Protein AF-A0A090QIU8-F1 (afdb_monomer_lite)

InterPro domains:
  IPR027417 P-loop containing nucleoside triphosphate hydrolase [G3DSA:3.40.50.300] (1-73)
  IPR027417 P-loop containing nucleoside triphosphate hydrolase [SSF52540] (5-67)
  IPR045427 MoxR domain [PF20030] (1-70)
  IPR050513 RavA family ATPases [PTHR32204] (1-70)

Structure (mmCIF, N/CA/C/O backbone):
data_AF-A0A090QIU8-F1
#
_entry.id   AF-A0A090QIU8-F1
#
loop_
_atom_site.group_PDB
_atom_site.id
_atom_site.type_symbol
_atom_site.label_atom_id
_atom_site.label_alt_id
_atom_site.label_comp_id
_atom_site.label_asym_id
_atom_site.label_entity_id
_atom_site.label_seq_id
_atom_site.pdbx_PDB_ins_code
_atom_site.Cartn_x
_atom_site.Cartn_y
_atom_site.Cartn_z
_atom_site.occupancy
_atom_site.B_iso_or_equiv
_atom_site.auth_seq_id
_atom_site.auth_comp_id
_atom_site.auth_asym_id
_atom_site.auth_atom_id
_atom_site.pdbx_PDB_model_num
ATOM 1 N N . MET A 1 1 ? 3.090 -12.368 -5.806 1.00 62.47 1 MET A N 1
ATOM 2 C CA . MET A 1 1 ? 2.509 -11.015 -5.925 1.00 62.47 1 MET A CA 1
ATOM 3 C C . MET A 1 1 ? 2.921 -10.256 -7.181 1.00 62.47 1 MET A C 1
ATOM 5 O O . MET A 1 1 ? 2.004 -9.734 -7.796 1.00 62.47 1 MET A O 1
ATOM 9 N N . PRO A 1 2 ? 4.204 -10.151 -7.598 1.00 72.25 2 PRO A N 1
ATOM 10 C CA . PRO A 1 2 ? 4.570 -9.198 -8.660 1.00 72.25 2 PRO A CA 1
ATOM 11 C C . PRO A 1 2 ? 3.921 -9.486 -10.023 1.00 72.25 2 PRO A C 1
ATOM 13 O O . PRO A 1 2 ? 3.793 -8.584 -10.836 1.00 72.25 2 PRO A O 1
ATOM 16 N N . THR A 1 3 ? 3.441 -10.710 -10.247 1.00 83.62 3 THR A N 1
ATOM 17 C CA . THR A 1 3 ? 2.750 -11.144 -11.471 1.00 83.62 3 THR A CA 1
ATOM 18 C C . THR A 1 3 ? 1.235 -11.328 -11.296 1.00 83.62 3 THR A C 1
ATOM 20 O O . THR A 1 3 ? 0.575 -11.882 -12.170 1.00 83.62 3 THR A O 1
ATOM 23 N N . SER A 1 4 ? 0.666 -10.916 -10.160 1.00 90.94 4 SER A N 1
ATOM 24 C CA . SER A 1 4 ? -0.737 -11.171 -9.811 1.00 90.94 4 SER A CA 1
ATOM 25 C C . SER A 1 4 ? -1.646 -10.005 -10.212 1.00 90.94 4 SER A C 1
ATOM 27 O O . SER A 1 4 ? -1.370 -8.857 -9.875 1.00 90.94 4 SER A O 1
ATOM 29 N N . ASN A 1 5 ? -2.777 -10.307 -10.857 1.00 94.75 5 ASN A N 1
ATOM 30 C CA . ASN A 1 5 ? -3.772 -9.297 -11.241 1.00 94.75 5 ASN A CA 1
ATOM 31 C C . ASN A 1 5 ? -4.648 -8.857 -10.060 1.00 94.75 5 ASN A C 1
ATOM 33 O O . ASN A 1 5 ? -5.084 -7.712 -9.994 1.00 94.75 5 ASN A O 1
ATOM 37 N N . VAL A 1 6 ? -4.932 -9.764 -9.127 1.00 95.06 6 VAL A N 1
ATOM 38 C CA . VAL A 1 6 ? -5.710 -9.467 -7.922 1.00 95.06 6 VAL A CA 1
ATOM 39 C C . VAL A 1 6 ? -4.914 -9.911 -6.713 1.00 95.06 6 VAL A C 1
ATOM 41 O O . VAL A 1 6 ? -4.332 -10.996 -6.698 1.00 95.06 6 VAL A O 1
ATOM 44 N N . VAL A 1 7 ? -4.880 -9.042 -5.713 1.00 95.38 7 VAL A N 1
ATOM 45 C CA . VAL A 1 7 ? -4.134 -9.232 -4.478 1.00 95.38 7 VAL A CA 1
ATOM 46 C C . VAL A 1 7 ? -5.083 -9.114 -3.296 1.00 95.38 7 VAL A C 1
ATOM 48 O O . VAL A 1 7 ? -5.830 -8.142 -3.200 1.00 95.38 7 VAL A O 1
ATOM 51 N N . PHE A 1 8 ? -4.994 -10.072 -2.378 1.00 95.62 8 PHE A N 1
ATOM 52 C CA . PHE A 1 8 ? -5.604 -9.985 -1.059 1.00 95.62 8 PHE A CA 1
ATOM 53 C C . PHE A 1 8 ? -4.511 -9.868 0.008 1.00 95.62 8 PHE A C 1
ATOM 55 O O . PHE A 1 8 ? -3.535 -10.620 -0.024 1.00 95.62 8 PHE A O 1
ATOM 62 N N . LEU A 1 9 ? -4.673 -8.913 0.920 1.00 95.31 9 LEU A N 1
ATOM 63 C CA . LEU A 1 9 ? -3.793 -8.665 2.056 1.00 95.31 9 LEU A CA 1
ATOM 64 C C . LEU A 1 9 ? -4.601 -8.815 3.339 1.00 95.31 9 LEU A C 1
ATOM 66 O O . LEU A 1 9 ? -5.536 -8.050 3.558 1.00 95.31 9 LEU A O 1
ATOM 70 N N . ASP A 1 10 ? -4.228 -9.763 4.188 1.00 95.44 1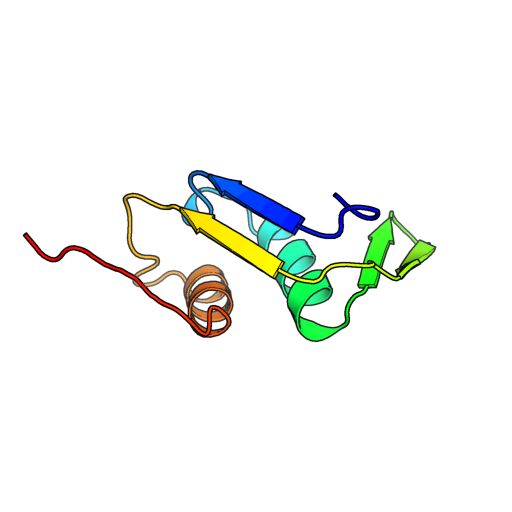0 ASP A N 1
ATOM 71 C CA . ASP A 1 10 ? -4.814 -9.889 5.520 1.00 95.44 10 ASP A CA 1
ATOM 72 C C . ASP A 1 10 ? -3.916 -9.221 6.565 1.00 95.44 10 ASP A C 1
ATOM 74 O O . ASP A 1 10 ? -2.694 -9.188 6.411 1.00 95.44 10 ASP A O 1
ATOM 78 N N . GLU A 1 11 ? -4.534 -8.662 7.601 1.00 94.69 11 GLU A N 1
ATOM 79 C CA . GLU A 1 11 ? -3.880 -7.913 8.680 1.00 94.69 11 GLU A CA 1
ATOM 80 C C . GLU A 1 11 ? -2.853 -6.870 8.196 1.00 94.69 11 GLU A C 1
ATOM 82 O O . GLU A 1 11 ? -1.762 -6.732 8.757 1.00 94.69 11 GLU A O 1
ATOM 87 N N . VAL A 1 12 ? -3.197 -6.109 7.149 1.00 93.81 12 VAL A N 1
ATOM 88 C CA . VAL A 1 12 ? -2.235 -5.268 6.406 1.00 93.81 12 VAL A CA 1
ATOM 89 C C . VAL A 1 12 ? -1.466 -4.269 7.286 1.00 93.81 12 VAL A C 1
ATOM 91 O O . VAL A 1 12 ? -0.316 -3.943 6.995 1.00 93.81 12 VAL A O 1
ATOM 94 N N . PHE A 1 13 ? -2.051 -3.813 8.396 1.00 92.50 13 PHE A N 1
ATOM 95 C CA . PHE A 1 13 ? -1.424 -2.841 9.295 1.00 92.50 13 PHE A CA 1
ATOM 96 C C . PHE A 1 13 ? -0.394 -3.421 10.270 1.00 92.50 13 PHE A C 1
ATOM 98 O O . PHE A 1 13 ? 0.332 -2.663 10.915 1.00 92.50 13 PHE A O 1
ATOM 105 N N . LYS A 1 14 ? -0.255 -4.750 10.324 1.00 92.62 14 LYS A N 1
ATOM 106 C CA . LYS A 1 14 ? 0.828 -5.420 11.057 1.00 92.62 14 LYS A CA 1
ATOM 107 C C . LYS A 1 14 ? 2.104 -5.578 10.226 1.00 92.62 14 LYS A C 1
ATOM 109 O O . LYS A 1 14 ? 3.116 -6.056 10.740 1.00 92.62 14 LYS A O 1
ATOM 114 N N . ALA A 1 15 ? 2.072 -5.206 8.946 1.00 92.50 15 ALA A N 1
ATOM 115 C CA . ALA A 1 15 ? 3.241 -5.261 8.083 1.00 92.50 15 ALA A CA 1
ATOM 116 C C . ALA A 1 15 ? 4.324 -4.266 8.536 1.00 92.50 15 ALA A C 1
ATOM 118 O O . ALA A 1 15 ? 4.039 -3.180 9.037 1.00 92.50 15 ALA A O 1
ATOM 119 N N . ASN A 1 16 ? 5.590 -4.634 8.335 1.00 92.12 16 ASN A N 1
ATOM 120 C CA . ASN A 1 16 ? 6.713 -3.743 8.622 1.00 92.12 16 ASN A CA 1
ATOM 121 C C . ASN A 1 16 ? 6.870 -2.650 7.544 1.00 92.12 16 ASN A C 1
ATOM 123 O O . ASN A 1 16 ? 6.391 -2.795 6.418 1.00 92.12 16 ASN A O 1
ATOM 127 N N . SER A 1 17 ? 7.621 -1.592 7.862 1.00 90.44 17 SER A N 1
ATOM 128 C CA . SER A 1 17 ? 7.861 -0.446 6.971 1.00 90.44 17 SER A CA 1
ATOM 129 C C . SER A 1 17 ? 8.403 -0.819 5.588 1.00 90.44 17 SER A C 1
ATOM 131 O O . SER A 1 17 ? 8.058 -0.179 4.598 1.00 90.44 17 SER A O 1
ATOM 133 N N . ALA A 1 18 ? 9.222 -1.870 5.467 1.00 91.69 18 ALA A N 1
ATOM 134 C CA . ALA A 1 18 ? 9.753 -2.295 4.169 1.00 91.69 18 ALA A CA 1
ATOM 135 C C . ALA A 1 18 ? 8.653 -2.865 3.254 1.00 91.69 18 ALA A C 1
ATOM 137 O O . ALA A 1 18 ? 8.599 -2.550 2.061 1.00 91.69 18 ALA A O 1
ATOM 138 N N . ILE A 1 19 ? 7.746 -3.667 3.818 1.00 92.50 19 ILE A N 1
ATOM 139 C CA . ILE A 1 19 ? 6.589 -4.208 3.098 1.00 92.50 19 ILE A CA 1
ATOM 140 C C . ILE A 1 19 ? 5.630 -3.075 2.725 1.00 92.50 19 ILE A C 1
ATOM 142 O O . ILE A 1 19 ? 5.211 -3.000 1.573 1.00 92.50 19 ILE A O 1
ATOM 146 N N . LEU A 1 20 ? 5.328 -2.165 3.654 1.00 93.50 20 LEU A N 1
ATOM 147 C CA . LEU A 1 20 ? 4.421 -1.037 3.413 1.00 93.50 20 LEU A CA 1
ATOM 148 C C . LEU A 1 20 ? 4.910 -0.130 2.285 1.00 93.50 20 LEU A C 1
ATOM 150 O O . LEU A 1 20 ? 4.145 0.186 1.377 1.00 93.50 20 LEU A O 1
ATOM 154 N N . ASN A 1 21 ? 6.196 0.222 2.289 1.00 91.94 21 ASN A N 1
ATOM 155 C CA . ASN A 1 21 ? 6.792 1.011 1.215 1.00 91.94 21 ASN A CA 1
ATOM 156 C C . ASN A 1 21 ? 6.732 0.275 -0.129 1.00 91.94 21 ASN A C 1
ATOM 158 O O . ASN A 1 21 ? 6.382 0.875 -1.142 1.00 91.94 21 ASN A O 1
ATOM 162 N N . SER A 1 22 ? 6.975 -1.039 -0.138 1.00 93.00 22 SER A N 1
ATOM 163 C CA . SER A 1 22 ? 6.833 -1.846 -1.356 1.00 93.00 22 SER A CA 1
ATOM 164 C C . SER A 1 22 ? 5.388 -1.856 -1.872 1.00 93.00 22 SER A C 1
ATOM 166 O O . SER A 1 22 ? 5.165 -1.727 -3.075 1.00 93.00 22 SER A O 1
ATOM 168 N N . LEU A 1 23 ? 4.395 -1.967 -0.982 1.00 94.38 23 LEU A N 1
ATOM 169 C CA . LEU A 1 23 ? 2.976 -1.891 -1.341 1.00 94.38 23 LEU A CA 1
ATOM 170 C C . LEU A 1 23 ? 2.609 -0.512 -1.900 1.00 94.38 23 LEU A C 1
ATOM 172 O O . LEU A 1 23 ? 1.934 -0.440 -2.924 1.00 94.38 23 LEU A O 1
ATOM 176 N N . LEU A 1 24 ? 3.101 0.569 -1.290 1.00 93.81 24 LEU A N 1
ATOM 177 C CA . LEU A 1 24 ? 2.913 1.934 -1.785 1.00 93.81 24 LEU A CA 1
ATOM 178 C C . LEU A 1 24 ? 3.498 2.113 -3.193 1.00 93.81 24 LEU A C 1
ATOM 180 O O . LEU A 1 24 ? 2.825 2.675 -4.058 1.00 93.81 24 LEU A O 1
ATOM 184 N N . THR A 1 25 ? 4.705 1.602 -3.460 1.00 94.19 25 THR A N 1
ATOM 185 C CA . THR A 1 25 ? 5.306 1.626 -4.806 1.00 94.19 25 THR A CA 1
ATOM 186 C C . THR A 1 25 ? 4.460 0.840 -5.805 1.00 94.19 25 THR A C 1
ATOM 188 O O . THR A 1 25 ? 4.164 1.346 -6.886 1.00 94.19 25 THR A O 1
ATOM 191 N N . ILE A 1 26 ? 3.979 -0.353 -5.442 1.00 94.25 26 ILE A N 1
ATOM 192 C CA . ILE A 1 26 ? 3.105 -1.145 -6.318 1.00 94.25 26 ILE A CA 1
ATOM 193 C C . ILE A 1 26 ? 1.795 -0.394 -6.612 1.00 94.25 26 ILE A C 1
ATOM 195 O O . ILE A 1 26 ? 1.373 -0.329 -7.766 1.00 94.25 26 ILE A O 1
ATOM 199 N N . MET A 1 27 ? 1.148 0.186 -5.598 1.00 92.81 27 MET A N 1
ATOM 200 C CA . MET A 1 27 ? -0.125 0.901 -5.761 1.00 92.81 27 MET A CA 1
ATOM 201 C C . MET A 1 27 ? 0.023 2.167 -6.614 1.00 92.81 27 MET A C 1
ATOM 203 O O . MET A 1 27 ? -0.847 2.449 -7.440 1.00 92.81 27 MET A O 1
ATOM 207 N N . ASN A 1 28 ? 1.115 2.913 -6.428 1.00 92.81 28 ASN A N 1
ATOM 208 C CA . ASN A 1 28 ? 1.313 4.219 -7.057 1.00 92.81 28 ASN A CA 1
ATOM 209 C C . ASN A 1 28 ? 2.002 4.131 -8.422 1.00 92.81 28 ASN A C 1
ATOM 211 O O . ASN A 1 28 ? 1.572 4.777 -9.372 1.00 92.81 28 ASN A O 1
ATOM 215 N N . GLU A 1 29 ? 3.068 3.339 -8.521 1.00 94.88 29 GLU A N 1
ATOM 216 C CA . GLU A 1 29 ? 3.950 3.276 -9.693 1.00 94.88 29 GLU A CA 1
ATOM 217 C C . GLU A 1 29 ? 3.709 2.028 -10.545 1.00 94.88 29 GLU A C 1
ATOM 219 O O . GLU A 1 29 ? 4.361 1.854 -11.575 1.00 94.88 29 GLU A O 1
ATOM 224 N N . ARG A 1 30 ? 2.824 1.121 -10.105 1.00 93.88 30 ARG A N 1
ATOM 225 C CA . ARG A 1 30 ? 2.594 -0.187 -10.746 1.00 93.88 30 ARG A CA 1
ATOM 226 C C . ARG A 1 30 ? 3.884 -0.978 -10.951 1.00 93.88 30 ARG A C 1
ATOM 228 O O . ARG A 1 30 ? 3.975 -1.795 -11.862 1.00 93.88 30 ARG A O 1
ATOM 235 N N . THR A 1 31 ? 4.862 -0.758 -10.079 1.00 94.19 31 THR A N 1
ATOM 236 C CA . THR A 1 31 ? 6.208 -1.315 -10.183 1.00 94.19 31 THR A CA 1
ATOM 237 C C . THR A 1 31 ? 6.572 -2.027 -8.885 1.00 94.19 31 THR A C 1
ATOM 239 O O . THR A 1 31 ? 6.250 -1.561 -7.795 1.00 94.19 31 THR A O 1
ATOM 242 N N . TYR A 1 32 ? 7.248 -3.164 -8.999 1.00 93.06 32 TYR A N 1
ATOM 243 C CA . TYR A 1 32 ? 7.839 -3.893 -7.885 1.00 93.06 32 TYR A CA 1
ATOM 244 C C . TYR A 1 32 ? 9.363 -3.850 -7.996 1.00 93.06 32 TYR A C 1
ATOM 246 O O . TYR A 1 32 ? 9.921 -4.062 -9.073 1.00 93.06 32 TYR A O 1
ATOM 254 N N . HIS A 1 33 ? 10.044 -3.565 -6.887 1.00 91.81 33 HIS A N 1
ATOM 255 C CA . HIS A 1 33 ? 11.504 -3.563 -6.830 1.00 91.81 33 HIS A CA 1
ATOM 256 C C . HIS A 1 33 ? 12.005 -4.901 -6.279 1.00 91.81 33 HIS A C 1
ATOM 258 O O . HIS A 1 33 ? 11.800 -5.214 -5.107 1.00 91.81 33 HIS A O 1
ATOM 264 N N . ASN A 1 34 ? 12.699 -5.668 -7.117 1.00 87.94 34 ASN A N 1
ATOM 265 C CA . ASN A 1 34 ? 13.387 -6.895 -6.736 1.00 87.94 34 ASN A CA 1
ATOM 266 C C . ASN A 1 34 ? 14.900 -6.630 -6.689 1.00 87.94 34 ASN A C 1
ATOM 268 O O . ASN A 1 34 ? 15.642 -6.884 -7.642 1.00 87.94 34 ASN A O 1
ATOM 272 N N . GLY A 1 35 ? 15.345 -6.013 -5.592 1.00 88.38 35 GLY A N 1
ATOM 273 C CA . GLY A 1 35 ? 16.704 -5.485 -5.477 1.00 88.38 35 GLY A CA 1
ATOM 274 C C . GLY A 1 35 ? 16.919 -4.307 -6.430 1.00 88.38 35 GLY A C 1
ATOM 275 O O . GLY A 1 35 ? 16.281 -3.268 -6.283 1.00 88.38 35 GLY A O 1
ATOM 276 N N . ILE A 1 36 ? 17.822 -4.466 -7.401 1.00 89.25 36 ILE A N 1
ATOM 277 C CA . ILE A 1 36 ? 18.107 -3.442 -8.425 1.00 89.25 36 ILE A CA 1
ATOM 278 C C . ILE A 1 36 ? 17.175 -3.524 -9.642 1.00 89.25 36 ILE A C 1
ATOM 280 O O . ILE A 1 36 ? 17.161 -2.611 -10.466 1.00 89.25 36 ILE A O 1
ATOM 284 N N . VAL A 1 37 ? 16.421 -4.618 -9.776 1.00 91.62 37 VAL A N 1
ATOM 285 C CA . VAL A 1 37 ? 15.516 -4.842 -10.907 1.00 91.62 37 VAL A CA 1
ATOM 286 C C . VAL A 1 37 ? 14.154 -4.233 -10.594 1.00 91.62 37 VAL A C 1
ATOM 288 O O . VAL A 1 37 ? 13.632 -4.389 -9.488 1.00 91.62 37 VAL A O 1
ATOM 291 N N . LYS A 1 38 ? 13.581 -3.535 -11.576 1.00 92.69 38 LYS A N 1
ATOM 292 C CA . LYS A 1 38 ? 12.227 -2.984 -11.511 1.00 92.69 38 LYS A CA 1
ATOM 293 C C . LYS A 1 38 ? 11.322 -3.743 -12.470 1.00 92.69 38 LYS A C 1
ATOM 295 O O . LYS A 1 38 ? 11.505 -3.644 -13.681 1.00 92.69 38 LYS A O 1
ATOM 300 N N . ASP A 1 39 ? 10.331 -4.434 -11.924 1.00 92.75 39 ASP A N 1
ATOM 301 C CA . ASP A 1 39 ? 9.360 -5.207 -12.694 1.00 92.75 39 ASP A CA 1
ATOM 302 C C . ASP A 1 39 ? 8.001 -4.506 -12.700 1.00 92.75 39 ASP A C 1
ATOM 304 O O . ASP A 1 39 ? 7.513 -4.055 -11.661 1.00 92.75 39 ASP A O 1
ATOM 308 N N . GLN A 1 40 ? 7.367 -4.426 -13.870 1.00 93.88 40 GLN A N 1
ATOM 309 C CA . GLN A 1 40 ? 5.986 -3.957 -13.971 1.00 93.88 40 GLN A CA 1
ATOM 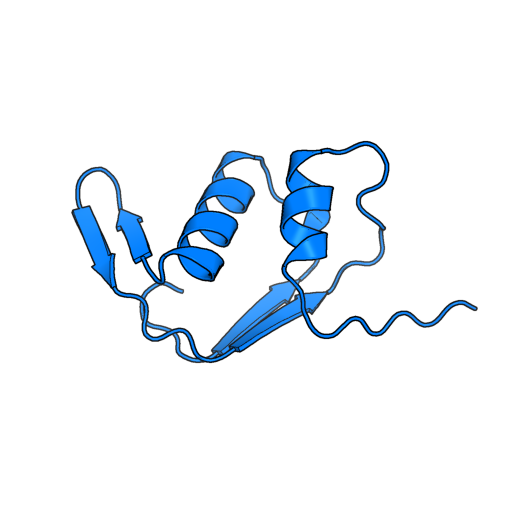310 C C . GLN A 1 40 ? 5.036 -4.982 -13.351 1.00 93.88 40 GLN A C 1
ATOM 312 O O . GLN A 1 40 ? 5.174 -6.186 -13.563 1.00 93.88 40 GLN A O 1
ATOM 317 N N . THR A 1 41 ? 4.042 -4.494 -12.615 1.00 93.81 41 THR A N 1
ATOM 318 C CA . THR A 1 41 ? 3.024 -5.334 -11.980 1.00 93.81 41 THR A CA 1
ATOM 319 C C . THR A 1 41 ? 1.724 -5.265 -12.782 1.00 93.81 41 THR A C 1
ATOM 321 O O . THR A 1 41 ? 1.254 -4.160 -13.066 1.00 93.81 41 THR A O 1
ATOM 324 N N . PRO A 1 42 ? 1.074 -6.398 -13.104 1.00 95.50 42 PRO A N 1
ATOM 325 C CA . PRO A 1 42 ? -0.214 -6.406 -13.794 1.00 95.50 42 PRO A CA 1
ATOM 326 C C . PRO A 1 42 ? -1.385 -6.181 -12.820 1.00 95.50 42 PRO A C 1
ATOM 328 O O . PRO A 1 42 ? -2.509 -6.599 -13.089 1.00 95.50 42 PRO A O 1
ATOM 331 N N . LEU A 1 43 ? -1.128 -5.568 -11.657 1.00 95.19 43 LEU A N 1
ATOM 332 C CA . LEU A 1 43 ? -2.116 -5.397 -10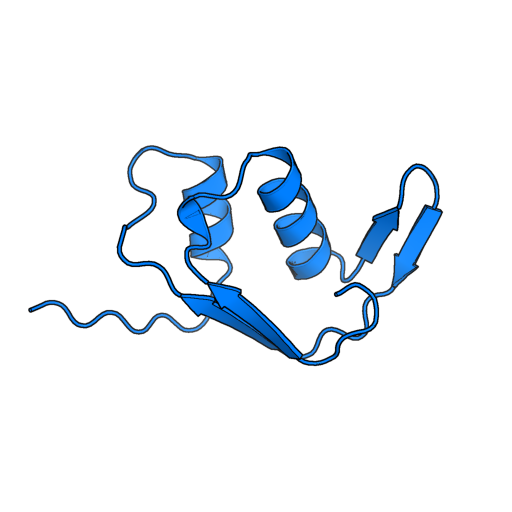.601 1.00 95.19 43 LEU A CA 1
ATOM 333 C C . LEU A 1 43 ? -3.339 -4.654 -11.151 1.00 95.19 43 LEU A C 1
ATOM 335 O O . LEU A 1 43 ? -3.218 -3.556 -11.683 1.00 95.19 43 LEU A O 1
ATOM 339 N N . LEU A 1 44 ? -4.522 -5.227 -10.976 1.00 95.19 44 LEU A N 1
ATOM 340 C CA . LEU A 1 44 ? -5.814 -4.628 -11.303 1.00 95.19 44 LEU A CA 1
ATOM 341 C C . LEU A 1 44 ? -6.531 -4.181 -10.032 1.00 95.19 44 LEU A C 1
A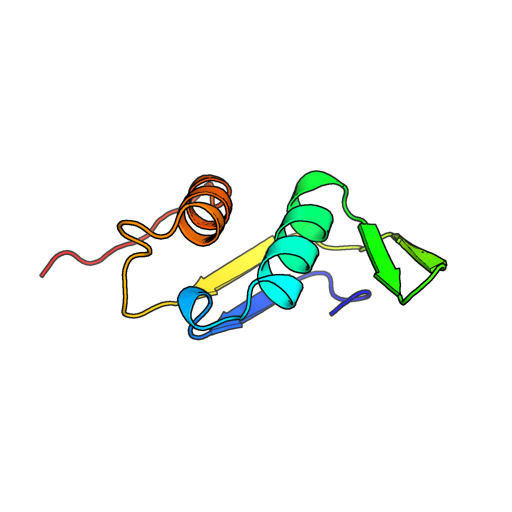TOM 343 O O . LEU A 1 44 ? -7.060 -3.074 -9.989 1.00 95.19 44 LEU A O 1
ATOM 347 N N . SER A 1 45 ? -6.515 -5.017 -8.990 1.00 94.81 45 SER A N 1
ATOM 348 C CA . SER A 1 45 ? -7.183 -4.726 -7.722 1.00 94.81 45 SER A CA 1
ATOM 349 C C . SER A 1 45 ? -6.401 -5.250 -6.523 1.00 94.81 45 SER A C 1
ATOM 351 O O . SER A 1 45 ? -5.823 -6.339 -6.564 1.00 94.81 45 SER A O 1
ATOM 353 N N . MET A 1 46 ? -6.411 -4.465 -5.449 1.00 95.56 46 MET A N 1
ATOM 354 C CA . MET A 1 46 ? -5.862 -4.823 -4.149 1.00 95.56 46 MET A CA 1
ATOM 355 C C . MET A 1 46 ? -6.967 -4.693 -3.108 1.00 95.56 46 MET A C 1
ATOM 357 O O . MET A 1 46 ? -7.576 -3.634 -2.965 1.00 95.56 46 MET A O 1
ATOM 361 N N . ILE A 1 47 ? -7.209 -5.779 -2.387 1.00 95.94 47 ILE A N 1
ATOM 362 C CA . ILE A 1 47 ? -8.189 -5.861 -1.310 1.00 95.94 47 ILE A CA 1
ATOM 363 C C . ILE A 1 47 ? -7.402 -6.098 -0.030 1.00 95.94 47 ILE A C 1
ATOM 365 O O . ILE A 1 47 ? -6.578 -7.010 0.019 1.00 95.94 47 ILE A O 1
ATOM 369 N N . ALA A 1 48 ? -7.639 -5.280 0.988 1.00 94.94 48 ALA A N 1
ATOM 370 C CA . ALA A 1 48 ? -6.968 -5.411 2.269 1.00 94.94 48 ALA A CA 1
ATOM 371 C C . ALA A 1 48 ? -7.974 -5.535 3.412 1.00 94.94 48 ALA A C 1
ATOM 373 O O . ALA A 1 48 ? -9.011 -4.872 3.408 1.00 94.94 48 ALA A O 1
ATOM 374 N N . ALA A 1 49 ? -7.639 -6.375 4.384 1.00 94.81 49 ALA A N 1
ATOM 375 C CA . ALA A 1 49 ? -8.361 -6.555 5.629 1.00 94.81 49 ALA A CA 1
ATOM 376 C C . ALA A 1 49 ? -7.460 -6.181 6.813 1.00 94.81 49 ALA A C 1
ATOM 378 O O . ALA A 1 49 ? -6.238 -6.346 6.780 1.00 94.81 49 ALA A O 1
ATOM 379 N N . SER A 1 50 ? -8.075 -5.637 7.858 1.00 93.38 50 SER A N 1
ATOM 380 C CA . SER A 1 50 ? -7.431 -5.364 9.138 1.00 93.38 50 SER A CA 1
ATOM 381 C C . SER A 1 50 ? -8.492 -5.249 10.227 1.00 93.38 50 SER A C 1
ATOM 383 O O . SER A 1 50 ? -9.565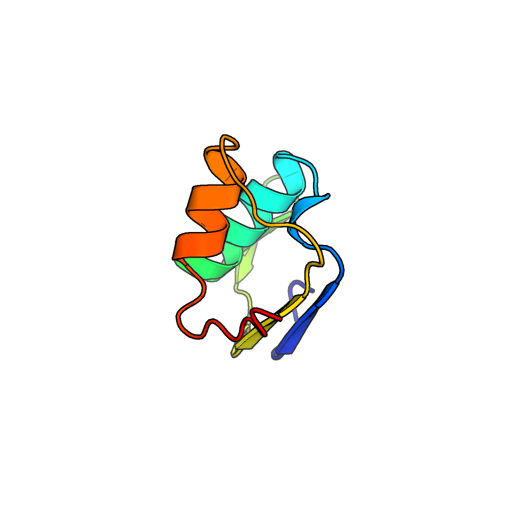 -4.698 9.989 1.00 9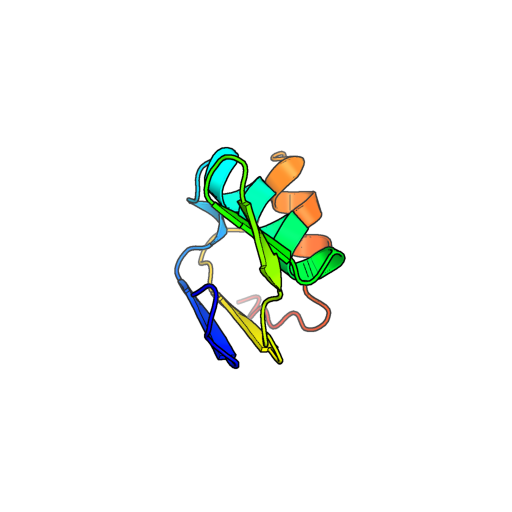3.38 50 SER A O 1
ATOM 385 N N . ASN A 1 51 ? -8.164 -5.732 11.424 1.00 90.81 51 ASN A N 1
ATOM 386 C CA . ASN A 1 51 ? -8.994 -5.578 12.622 1.00 90.81 51 ASN A CA 1
ATOM 387 C C . ASN A 1 51 ? -8.646 -4.316 13.429 1.00 90.81 51 ASN A C 1
ATOM 389 O O . ASN A 1 51 ? -9.339 -3.978 14.382 1.00 90.81 51 ASN A O 1
ATOM 393 N N . GLU A 1 52 ? -7.563 -3.628 13.069 1.00 89.69 52 GLU A N 1
ATOM 394 C CA . GLU A 1 52 ? -7.129 -2.378 13.691 1.00 89.69 52 GLU A CA 1
ATOM 395 C C . GLU A 1 52 ? -7.163 -1.223 12.687 1.00 89.69 52 GLU A C 1
ATOM 397 O O . GLU A 1 52 ? -7.133 -1.446 11.476 1.00 89.69 52 GLU A O 1
ATOM 402 N N . LEU A 1 53 ? -7.220 0.011 13.194 1.00 88.75 53 LEU A N 1
ATOM 403 C CA . LEU A 1 53 ? -7.022 1.232 12.412 1.00 88.75 53 LEU A CA 1
ATOM 404 C C . LEU A 1 53 ? -5.588 1.748 12.613 1.00 88.75 53 LEU A C 1
ATOM 406 O O . LEU A 1 53 ? -5.043 1.609 13.710 1.00 88.75 53 LEU A O 1
ATOM 410 N N . PRO A 1 54 ? -4.973 2.391 11.609 1.00 89.25 54 PRO A N 1
ATOM 411 C CA . PRO A 1 54 ? -3.557 2.749 11.638 1.00 89.25 54 PRO A CA 1
ATOM 412 C C . PRO A 1 54 ? -3.261 4.063 12.387 1.00 89.25 54 PRO A C 1
ATOM 414 O O . PRO A 1 54 ? -2.377 4.814 11.993 1.00 89.25 54 PRO A O 1
ATOM 417 N N . ILE A 1 55 ? -3.990 4.357 13.465 1.00 85.94 55 ILE A N 1
ATOM 418 C CA . ILE A 1 55 ? -3.964 5.664 14.143 1.00 85.94 55 ILE A CA 1
ATOM 419 C C . ILE A 1 55 ? -2.571 5.964 14.714 1.00 85.94 55 ILE A C 1
ATOM 421 O O . ILE A 1 55 ? -2.018 5.172 15.479 1.00 85.94 55 ILE A O 1
ATOM 425 N N . GLY A 1 56 ? -2.024 7.133 14.376 1.00 84.06 56 GLY A N 1
ATOM 426 C CA . GLY A 1 56 ? -0.737 7.613 14.879 1.00 84.06 56 GLY A CA 1
ATOM 427 C C . GLY A 1 56 ? 0.474 6.938 14.231 1.00 84.06 56 GLY A C 1
ATOM 428 O O . GLY A 1 56 ? 1.591 7.077 14.730 1.00 84.06 56 GLY A O 1
ATOM 429 N N . LYS A 1 57 ? 0.272 6.193 13.136 1.00 85.94 57 LYS A N 1
ATOM 430 C CA . LYS A 1 57 ? 1.329 5.503 12.386 1.00 85.94 57 LYS A CA 1
ATOM 431 C C . LYS A 1 57 ? 1.380 6.046 10.953 1.00 85.94 57 LYS A C 1
ATOM 433 O O . LYS A 1 57 ? 0.803 5.451 10.047 1.00 85.94 57 LYS A O 1
ATOM 438 N N . ASN A 1 58 ? 2.116 7.142 10.740 1.00 86.25 58 ASN A N 1
ATOM 439 C CA . ASN A 1 58 ? 2.136 7.912 9.482 1.00 86.25 58 ASN A CA 1
ATOM 440 C C . ASN A 1 58 ? 2.240 7.068 8.191 1.00 86.25 58 ASN A C 1
ATOM 442 O O . ASN A 1 58 ? 1.535 7.340 7.225 1.00 86.25 58 ASN A O 1
ATOM 446 N N . GLU A 1 59 ? 3.103 6.044 8.143 1.00 85.31 59 GLU A N 1
ATOM 447 C CA . GLU A 1 59 ? 3.258 5.194 6.944 1.00 85.31 59 GLU A CA 1
ATOM 448 C C . GLU A 1 59 ? 2.011 4.345 6.655 1.00 85.31 59 GLU A C 1
ATOM 450 O O . GLU A 1 59 ? 1.628 4.146 5.501 1.00 85.31 59 GLU A O 1
ATOM 455 N N . LEU A 1 60 ? 1.362 3.850 7.708 1.00 89.88 60 LEU A N 1
ATOM 456 C CA . LEU A 1 60 ? 0.144 3.059 7.594 1.00 89.88 60 LEU A CA 1
ATOM 457 C C . LEU A 1 60 ? -1.071 3.931 7.288 1.00 89.88 60 LEU A C 1
ATOM 459 O O . LEU A 1 60 ? -1.939 3.504 6.531 1.00 89.88 60 LEU A O 1
ATOM 463 N N . GLU A 1 61 ? -1.121 5.149 7.830 1.00 91.94 61 GLU A N 1
ATOM 464 C CA . GLU A 1 61 ? -2.124 6.153 7.461 1.00 91.94 61 GLU A CA 1
ATOM 465 C C . GLU A 1 61 ? -2.008 6.500 5.973 1.00 91.94 61 GLU A C 1
ATOM 467 O O . GLU A 1 61 ? -3.000 6.443 5.249 1.00 91.94 61 GLU A O 1
ATOM 472 N N . ALA A 1 62 ? -0.784 6.721 5.478 1.00 90.75 62 ALA A N 1
ATOM 473 C CA . ALA A 1 62 ? -0.539 6.972 4.060 1.00 90.75 62 ALA A CA 1
ATOM 474 C C . ALA A 1 62 ? -0.992 5.805 3.167 1.00 90.75 62 ALA A C 1
ATOM 476 O O . ALA A 1 62 ? -1.578 6.037 2.110 1.00 90.75 62 ALA A O 1
ATOM 477 N N . LEU A 1 63 ? -0.752 4.553 3.579 1.00 92.56 63 LEU A N 1
ATOM 478 C CA . LEU A 1 63 ? -1.264 3.377 2.869 1.00 92.56 63 LEU A CA 1
ATOM 479 C C . LEU A 1 63 ? -2.798 3.322 2.910 1.00 92.56 63 LEU A C 1
ATOM 481 O O . LEU A 1 63 ? -3.440 3.110 1.881 1.00 92.56 63 LEU A O 1
ATOM 485 N N . TYR A 1 64 ? -3.388 3.541 4.084 1.00 93.00 64 TYR A N 1
ATOM 486 C CA . TYR A 1 64 ? -4.834 3.527 4.285 1.00 93.00 64 TYR A CA 1
ATOM 487 C C . TYR A 1 64 ? -5.558 4.577 3.440 1.00 93.00 64 TYR A C 1
ATOM 489 O O . TYR A 1 64 ? -6.621 4.300 2.884 1.00 93.00 64 TYR A O 1
ATOM 497 N N . ASP A 1 65 ? -4.973 5.758 3.268 1.00 92.25 65 ASP A N 1
ATOM 498 C CA . ASP A 1 65 ? -5.517 6.821 2.422 1.00 92.25 65 ASP A CA 1
ATOM 499 C C . ASP A 1 65 ? -5.550 6.468 0.933 1.00 92.25 65 ASP A C 1
ATOM 501 O O . ASP A 1 65 ? -6.343 7.041 0.185 1.00 92.25 65 ASP A O 1
ATOM 505 N N . ARG A 1 66 ? -4.750 5.493 0.484 1.00 93.00 66 ARG A N 1
ATOM 506 C CA . ARG A 1 66 ? -4.752 5.030 -0.914 1.00 93.00 66 ARG A CA 1
ATOM 507 C C . ARG A 1 66 ? -5.787 3.959 -1.218 1.00 93.00 66 ARG A C 1
ATOM 509 O O . ARG A 1 66 ? -6.018 3.671 -2.393 1.00 93.00 66 ARG A O 1
ATOM 516 N N . PHE A 1 67 ? -6.458 3.410 -0.210 1.00 93.56 67 PHE A N 1
ATOM 517 C CA . PHE A 1 67 ? -7.636 2.584 -0.447 1.00 93.56 67 PHE A CA 1
ATOM 518 C C . PHE A 1 67 ? -8.838 3.474 -0.774 1.00 93.56 67 PHE A C 1
ATOM 520 O O . PHE A 1 67 ? -9.367 4.172 0.088 1.00 93.56 67 PHE A O 1
ATOM 527 N N . LEU A 1 68 ? -9.272 3.434 -2.037 1.00 94.25 68 LEU A N 1
ATOM 528 C CA . LEU A 1 68 ? -10.415 4.213 -2.531 1.00 94.25 68 LEU A CA 1
ATOM 529 C C . LEU A 1 68 ? -11.742 3.779 -1.900 1.00 94.25 68 LEU A C 1
ATOM 531 O O . LEU A 1 68 ? -12.604 4.609 -1.626 1.00 94.25 68 LEU A O 1
ATOM 535 N N . LEU A 1 69 ? -11.909 2.473 -1.694 1.00 93.75 69 LEU A N 1
ATOM 536 C CA . LEU A 1 69 ? -13.094 1.889 -1.079 1.00 93.75 69 LEU A CA 1
ATOM 537 C C . LEU A 1 69 ? -12.737 1.433 0.329 1.00 93.75 69 LEU A C 1
ATOM 539 O O . LEU A 1 69 ? -11.804 0.652 0.516 1.00 93.75 69 LEU A O 1
ATOM 543 N N . LYS A 1 70 ? -13.498 1.914 1.309 1.00 92.00 70 LYS A N 1
ATOM 544 C CA . LYS A 1 70 ? -13.342 1.570 2.720 1.00 92.00 70 LYS A CA 1
ATOM 545 C C . LYS A 1 70 ? -14.686 1.068 3.221 1.00 92.00 70 LYS A C 1
ATOM 547 O O . LYS A 1 70 ? -15.678 1.788 3.156 1.00 92.00 70 LYS A O 1
ATOM 552 N N . ASN A 1 71 ? -14.715 -0.177 3.679 1.00 89.69 71 ASN A N 1
ATOM 553 C CA . ASN A 1 71 ? -15.866 -0.740 4.366 1.00 89.69 71 ASN A CA 1
ATOM 554 C C . ASN A 1 71 ? -15.456 -1.023 5.809 1.00 89.69 71 ASN A C 1
ATOM 556 O O . ASN A 1 71 ? -14.602 -1.870 6.055 1.00 89.69 71 ASN A O 1
ATOM 560 N N . SER A 1 72 ? -16.048 -0.288 6.742 1.00 79.00 72 SER A N 1
ATOM 561 C CA . SER A 1 72 ? -15.861 -0.473 8.174 1.00 79.00 72 SER A CA 1
ATOM 562 C C . SER A 1 72 ? -17.229 -0.670 8.807 1.00 79.00 72 SER A C 1
ATOM 564 O O . SER A 1 72 ? -18.063 0.237 8.766 1.00 79.00 72 SER A O 1
ATOM 566 N N . TYR A 1 73 ? -17.454 -1.829 9.420 1.00 65.94 73 TYR A N 1
ATOM 567 C CA . TYR A 1 73 ? -18.569 -1.985 10.344 1.00 65.94 73 TYR A CA 1
ATOM 568 C C . TYR A 1 73 ? -18.170 -1.314 11.662 1.00 65.94 73 TYR A C 1
ATOM 570 O O . TYR A 1 73 ? -17.423 -1.882 12.452 1.00 65.94 73 TYR A O 1
ATOM 578 N N . LEU A 1 74 ? -18.622 -0.074 11.867 1.00 54.56 74 LEU A N 1
ATOM 579 C CA . LEU A 1 74 ? -18.732 0.488 13.212 1.00 54.56 74 LEU A CA 1
ATOM 580 C C . LEU A 1 74 ? -19.871 -0.275 13.895 1.00 54.56 74 LEU A C 1
ATOM 582 O O . LEU A 1 74 ? -21.020 -0.156 13.469 1.00 54.56 74 LEU A O 1
ATOM 586 N N . MET A 1 75 ? -19.531 -1.109 14.876 1.00 45.53 75 MET A N 1
ATOM 587 C CA . MET A 1 75 ? -20.497 -1.679 15.816 1.00 45.53 75 MET A CA 1
ATOM 588 C C . MET A 1 75 ? -20.594 -0.773 17.038 1.00 45.53 75 MET A C 1
ATOM 590 O O . MET A 1 75 ? -19.525 -0.288 17.476 1.00 45.53 75 MET A O 1
#

Secondary structure (DSSP, 8-state):
-TT-SEEEESSGGGS-HHHHHHHHHHHHHSEEEETTEEEE----EEEE--SS--TT-HHHHHHHHT-S-------

Organism: NCBI:txid754436

Sequence (75 aa):
MPTSNVVFLDEVFKANSAILNSLLTIMNERTYHNGIVKDQTPLLSMIAASNELPIGKNELEALYDRFLLKNSYLM

pLDDT: mean 89.94, std 8.9, range [45.53, 95.94]

Radius of gyration: 12.75 Å; chains: 1; bounding box: 39×19×30 Å

Foldseek 3Di:
DQADQEEEAEQNLVDDPVVLVQVVCCLPVCWGDPDPDIGHGNHNYYHYYHPDDNPPPVSSVVSVVSPPDDDDPPD